Protein AF-A0A2U1SUW2-F1 (afdb_monomer_lite)

Radius of gyration: 13.46 Å; chains: 1; bounding box: 33×25×40 Å

Foldseek 3Di:
DPPPQDPCLLLVVLVQVLVVHDDALVSLVPHGHDDDDPLVVLSVVLSVLNNVRRVCVVVCVVDVVVSVVSNVVSVVSSVSSVVVVVVVVVD

Sequence (91 aa):
MRAVRDVKDIVGLLMRIVDGGETSVEEVEALCFDAEGALGAALNGAYILLLEFAFDREARERDAALDARMRLRLGESLAEAARIAETAGAR

Organism: Methylosinus sporium (NCBI:txid428)

pLDDT: mean 91.18, std 13.88, range [36.97, 98.5]

Structure (mmCIF, N/CA/C/O backbone):
data_AF-A0A2U1SUW2-F1
#
_entry.id   AF-A0A2U1SUW2-F1
#
loop_
_atom_site.group_PDB
_atom_site.id
_atom_site.type_symbol
_atom_site.label_atom_id
_atom_site.label_alt_id
_atom_site.label_comp_id
_atom_site.label_asym_id
_atom_site.label_entity_id
_atom_site.label_seq_id
_atom_site.pdbx_PDB_ins_code
_atom_site.Cartn_x
_atom_site.Cartn_y
_atom_site.Cartn_z
_atom_site.occupancy
_atom_site.B_iso_or_equiv
_atom_site.auth_seq_id
_atom_site.auth_comp_id
_atom_site.auth_asym_id
_atom_site.auth_atom_id
_atom_site.pdbx_PDB_model_num
ATOM 1 N N . MET A 1 1 ? 17.818 -18.603 4.185 1.00 36.97 1 MET A N 1
ATOM 2 C CA . MET A 1 1 ? 17.256 -18.406 2.831 1.00 36.97 1 MET A CA 1
ATOM 3 C C . MET A 1 1 ? 17.004 -16.922 2.658 1.00 36.97 1 MET A C 1
ATOM 5 O O . MET A 1 1 ? 16.363 -16.339 3.519 1.00 36.97 1 MET A O 1
ATOM 9 N N . ARG A 1 2 ? 17.581 -16.291 1.633 1.00 38.75 2 ARG A N 1
AT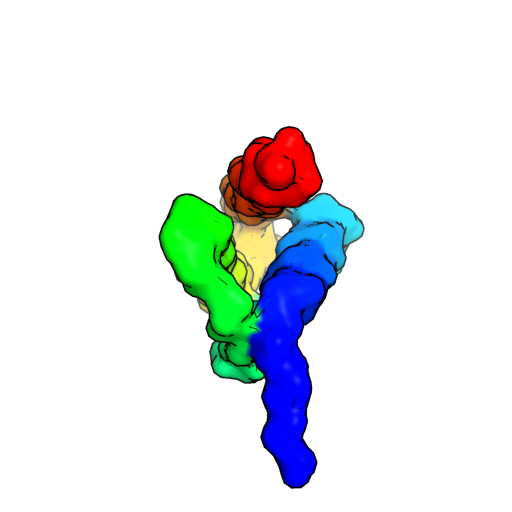OM 10 C CA . ARG A 1 2 ? 17.332 -14.876 1.322 1.00 38.75 2 ARG A CA 1
ATOM 11 C C . ARG A 1 2 ? 15.981 -14.854 0.605 1.00 38.75 2 ARG A C 1
ATOM 13 O O . ARG A 1 2 ? 15.907 -15.412 -0.485 1.00 38.75 2 ARG A O 1
ATOM 20 N N . ALA A 1 3 ? 14.926 -14.356 1.251 1.00 45.56 3 ALA A N 1
ATOM 21 C CA . ALA A 1 3 ? 13.629 -14.206 0.596 1.00 45.56 3 ALA A CA 1
ATOM 22 C C . ALA A 1 3 ? 13.852 -13.402 -0.691 1.00 45.56 3 ALA A C 1
ATOM 24 O O . ALA A 1 3 ? 14.537 -12.373 -0.676 1.00 45.56 3 ALA A O 1
ATOM 25 N N . VAL A 1 4 ? 13.418 -13.961 -1.816 1.00 45.69 4 VAL A N 1
ATOM 26 C CA . VAL A 1 4 ? 13.508 -13.294 -3.111 1.00 45.69 4 VAL A CA 1
ATOM 27 C C . VAL A 1 4 ? 12.618 -12.064 -3.013 1.00 45.69 4 VAL A C 1
ATOM 29 O O . VAL A 1 4 ? 11.450 -12.174 -2.671 1.00 45.69 4 VAL A O 1
ATOM 32 N N . ARG A 1 5 ? 13.239 -10.908 -3.224 1.00 58.75 5 ARG A N 1
ATOM 33 C CA . ARG A 1 5 ? 12.643 -9.577 -3.166 1.00 58.75 5 ARG A CA 1
ATOM 34 C C . ARG A 1 5 ? 11.832 -9.419 -4.439 1.00 58.75 5 ARG A C 1
ATOM 36 O O . ARG A 1 5 ? 12.442 -9.424 -5.509 1.00 58.75 5 ARG A O 1
ATOM 43 N N . ASP A 1 6 ? 10.512 -9.349 -4.362 1.00 76.44 6 ASP A N 1
ATOM 44 C CA . ASP A 1 6 ? 9.692 -9.274 -5.569 1.00 76.44 6 ASP A CA 1
ATOM 45 C C . ASP A 1 6 ? 8.716 -8.101 -5.474 1.00 76.44 6 ASP A C 1
ATOM 47 O O . ASP A 1 6 ? 7.957 -7.952 -4.519 1.00 76.44 6 ASP A O 1
ATOM 51 N N . VAL A 1 7 ? 8.718 -7.269 -6.516 1.00 88.31 7 VAL A N 1
ATOM 52 C CA . VAL A 1 7 ? 7.690 -6.250 -6.766 1.00 88.31 7 VAL A CA 1
ATOM 53 C C . VAL A 1 7 ? 6.285 -6.862 -6.693 1.00 88.31 7 VAL A C 1
ATOM 55 O O . VAL A 1 7 ? 5.333 -6.189 -6.305 1.00 88.31 7 VAL A O 1
ATOM 58 N N . LYS A 1 8 ? 6.142 -8.155 -7.002 1.00 89.0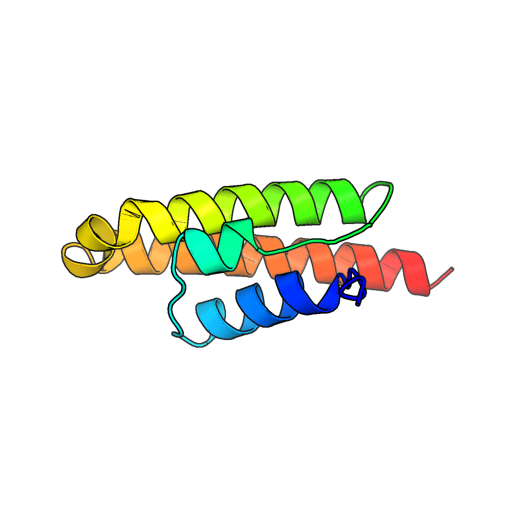0 8 LYS A N 1
ATOM 59 C CA . LYS A 1 8 ? 4.878 -8.882 -6.859 1.00 89.00 8 LYS A CA 1
ATOM 60 C C . LYS A 1 8 ? 4.339 -8.925 -5.436 1.00 89.00 8 LYS A C 1
ATOM 62 O O . LYS A 1 8 ? 3.124 -8.988 -5.303 1.00 89.00 8 LYS A O 1
ATOM 67 N N . ASP A 1 9 ? 5.175 -8.871 -4.403 1.00 92.50 9 ASP A N 1
ATOM 68 C CA . ASP A 1 9 ? 4.694 -8.954 -3.021 1.00 92.50 9 ASP A CA 1
ATOM 69 C C . ASP A 1 9 ? 3.937 -7.679 -2.640 1.00 92.50 9 ASP A C 1
ATOM 71 O O . ASP A 1 9 ? 2.796 -7.739 -2.180 1.00 92.50 9 ASP A O 1
ATOM 75 N N . ILE A 1 10 ? 4.520 -6.510 -2.928 1.00 94.69 10 ILE A N 1
ATOM 76 C CA . ILE A 1 10 ? 3.848 -5.226 -2.698 1.00 94.69 10 ILE A CA 1
ATOM 77 C C . ILE A 1 10 ? 2.624 -5.067 -3.608 1.00 94.69 10 ILE A C 1
ATOM 79 O O . ILE A 1 10 ? 1.567 -4.641 -3.147 1.00 94.69 10 ILE A O 1
ATOM 83 N N . VAL A 1 11 ? 2.718 -5.470 -4.880 1.00 95.00 11 VAL A N 1
ATOM 84 C CA . VAL A 1 11 ? 1.577 -5.438 -5.813 1.00 95.00 11 VAL A CA 1
ATOM 85 C C . VAL A 1 11 ? 0.457 -6.373 -5.349 1.00 95.00 11 VAL A C 1
ATOM 87 O O . VAL A 1 11 ? -0.707 -5.979 -5.345 1.00 95.00 11 VAL A O 1
ATOM 90 N N . GLY A 1 12 ? 0.792 -7.586 -4.913 1.00 95.38 12 GLY A N 1
ATOM 91 C CA . GLY A 1 12 ? -0.165 -8.563 -4.404 1.00 95.38 12 GLY A CA 1
ATOM 92 C C . GLY A 1 12 ? -0.865 -8.074 -3.140 1.00 95.38 12 GLY A C 1
ATOM 93 O O . GLY A 1 12 ? -2.083 -8.212 -3.021 1.00 95.38 12 GLY A O 1
ATOM 94 N N . LEU A 1 13 ? -0.126 -7.427 -2.235 1.00 96.56 13 LEU A N 1
ATOM 95 C CA . LEU A 1 13 ? -0.704 -6.809 -1.047 1.00 96.56 13 LEU A CA 1
ATOM 96 C C . LEU A 1 13 ? -1.677 -5.675 -1.404 1.00 96.56 13 LEU A C 1
ATOM 98 O O . LEU A 1 13 ? -2.788 -5.630 -0.870 1.00 96.56 13 LEU A O 1
ATOM 102 N N . LEU A 1 14 ? -1.298 -4.797 -2.338 1.00 97.19 14 LEU A N 1
ATOM 103 C CA . LEU A 1 14 ? -2.171 -3.728 -2.836 1.00 97.19 14 LEU A CA 1
ATOM 104 C C . LEU A 1 14 ? -3.459 -4.294 -3.441 1.00 97.19 14 LEU A C 1
ATOM 106 O O . LEU A 1 14 ? -4.546 -3.851 -3.076 1.00 97.19 14 LEU A O 1
ATOM 110 N N . MET A 1 15 ? -3.353 -5.300 -4.315 1.00 97.31 15 MET A N 1
ATOM 111 C CA . MET A 1 15 ? -4.514 -5.963 -4.917 1.00 97.31 15 MET A CA 1
ATOM 112 C C . MET A 1 15 ? -5.441 -6.553 -3.850 1.00 97.31 15 MET A C 1
ATOM 114 O O . MET A 1 15 ? -6.650 -6.339 -3.910 1.00 97.31 15 MET A O 1
ATOM 118 N N . ARG A 1 16 ? -4.881 -7.236 -2.843 1.00 97.94 16 ARG A N 1
ATOM 119 C CA . ARG A 1 16 ? -5.653 -7.813 -1.735 1.00 97.94 16 ARG A CA 1
ATOM 120 C C . ARG A 1 16 ? -6.432 -6.745 -0.967 1.00 97.94 16 ARG A C 1
ATOM 122 O O . ARG A 1 16 ? -7.596 -6.961 -0.654 1.00 97.94 16 ARG A O 1
ATOM 129 N N . ILE A 1 17 ? -5.813 -5.606 -0.650 1.00 97.56 17 ILE A N 1
ATOM 130 C CA . ILE A 1 17 ? -6.469 -4.529 0.114 1.00 97.56 17 ILE A CA 1
ATOM 131 C C . ILE A 1 17 ? -7.539 -3.820 -0.722 1.00 97.56 17 ILE A C 1
ATOM 133 O O . ILE A 1 17 ? -8.613 -3.498 -0.207 1.00 97.56 17 ILE A O 1
ATOM 137 N N . VAL A 1 18 ? -7.276 -3.597 -2.010 1.00 96.62 18 VAL A N 1
ATOM 138 C CA . VAL A 1 18 ? -8.264 -3.029 -2.940 1.00 96.62 18 VAL A CA 1
ATOM 139 C C . VAL A 1 18 ? -9.491 -3.941 -3.064 1.00 96.62 18 VAL A C 1
ATOM 141 O O . VAL A 1 18 ? -10.606 -3.434 -3.137 1.00 96.62 18 VAL A O 1
ATOM 144 N N . ASP A 1 19 ? -9.309 -5.261 -2.978 1.00 97.00 19 ASP A N 1
ATOM 145 C CA . ASP A 1 19 ? -10.391 -6.259 -2.958 1.00 97.00 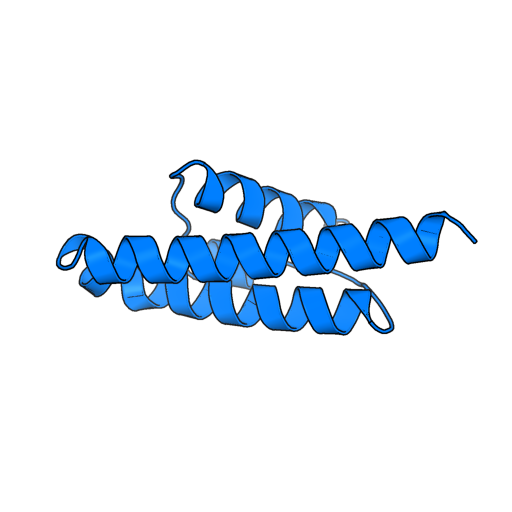19 ASP A CA 1
ATOM 146 C C . ASP A 1 19 ? -11.050 -6.445 -1.570 1.00 97.00 19 ASP A C 1
ATOM 148 O O . ASP A 1 19 ? -11.766 -7.410 -1.316 1.00 97.00 19 ASP A O 1
ATOM 152 N N . GLY A 1 20 ? -10.812 -5.524 -0.630 1.00 96.44 20 GLY A N 1
ATOM 153 C CA . GLY A 1 20 ? -11.435 -5.540 0.699 1.00 96.44 20 GLY A CA 1
ATOM 154 C C . GLY A 1 20 ? -10.665 -6.320 1.769 1.00 96.44 20 GLY A C 1
ATOM 155 O O . GLY A 1 20 ? -11.136 -6.434 2.899 1.00 96.44 20 GLY A O 1
ATOM 156 N N . GLY A 1 21 ? -9.474 -6.830 1.458 1.00 97.25 21 GLY A N 1
ATOM 157 C CA . GLY A 1 21 ? -8.595 -7.459 2.438 1.00 97.25 21 GLY A CA 1
ATOM 158 C C . GLY A 1 21 ? -7.981 -6.473 3.437 1.00 97.25 21 GLY A C 1
ATOM 159 O O . GLY A 1 21 ? -8.058 -5.254 3.285 1.00 97.25 21 GLY A O 1
ATOM 160 N N . GLU A 1 22 ? -7.330 -7.017 4.459 1.00 96.81 22 GLU A N 1
ATOM 161 C CA . GLU A 1 22 ? -6.644 -6.263 5.515 1.00 96.81 22 GLU A CA 1
ATOM 162 C C . GLU A 1 22 ? -5.166 -6.627 5.579 1.00 96.81 22 GLU A C 1
ATOM 164 O O . GLU A 1 22 ? -4.761 -7.623 4.989 1.00 96.81 22 GLU A O 1
ATOM 169 N N . THR A 1 23 ? -4.372 -5.829 6.293 1.00 96.56 23 THR A N 1
ATOM 170 C CA . THR A 1 23 ? -2.937 -6.060 6.522 1.00 96.56 23 THR A CA 1
ATOM 171 C C . THR A 1 23 ? -2.540 -5.620 7.928 1.00 96.56 23 THR A C 1
ATOM 173 O O . THR A 1 23 ? -3.221 -4.788 8.531 1.00 96.56 23 THR A O 1
ATOM 176 N N . SER A 1 24 ? -1.437 -6.158 8.452 1.00 97.19 24 SER A N 1
ATOM 177 C CA . SER A 1 24 ? -0.794 -5.634 9.666 1.00 97.19 24 SER A CA 1
ATOM 17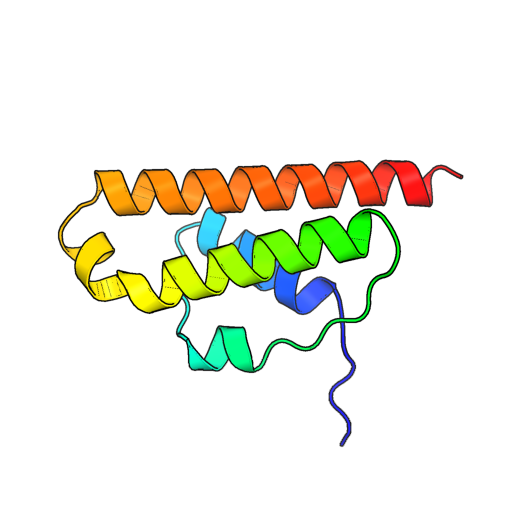8 C C . SER A 1 24 ? 0.414 -4.761 9.327 1.00 97.19 24 SER A C 1
ATOM 180 O O . SER A 1 24 ? 0.892 -4.776 8.190 1.00 97.19 24 SER A O 1
ATOM 182 N N . VAL A 1 25 ? 0.908 -4.000 10.309 1.00 97.19 25 VAL A N 1
ATOM 183 C CA . VAL A 1 25 ? 2.128 -3.192 10.152 1.00 97.19 25 VAL A CA 1
ATOM 184 C C . VAL A 1 25 ? 3.325 -4.105 9.894 1.00 97.19 25 VAL A C 1
ATOM 186 O O . VAL A 1 25 ? 4.098 -3.848 8.980 1.00 97.19 25 VAL A O 1
ATOM 189 N N . GLU A 1 26 ? 3.425 -5.220 10.616 1.00 96.44 26 GLU A N 1
ATOM 190 C CA . GLU A 1 26 ? 4.514 -6.191 10.480 1.00 96.44 26 GLU A CA 1
ATOM 191 C C . GLU A 1 26 ? 4.535 -6.844 9.092 1.00 96.44 26 GLU A C 1
ATOM 193 O O . GLU A 1 26 ? 5.606 -7.092 8.544 1.00 96.44 26 GLU A O 1
ATOM 198 N N . GLU A 1 27 ? 3.364 -7.119 8.507 1.00 95.50 27 GLU A N 1
ATOM 199 C CA . GLU A 1 27 ? 3.262 -7.649 7.142 1.00 95.50 27 GLU A CA 1
ATOM 200 C C . GLU A 1 27 ? 3.772 -6.636 6.109 1.00 95.50 27 GLU A C 1
ATOM 202 O O . GLU A 1 27 ? 4.471 -7.018 5.171 1.00 95.50 27 GLU A O 1
ATOM 207 N N . VAL A 1 28 ? 3.477 -5.346 6.306 1.00 96.06 28 VAL A N 1
ATOM 208 C CA . VAL A 1 28 ? 3.988 -4.274 5.442 1.00 96.06 28 VAL A CA 1
ATOM 209 C C . VAL A 1 28 ? 5.494 -4.099 5.639 1.00 96.06 28 VAL A C 1
ATOM 211 O O . VAL A 1 28 ? 6.223 -4.081 4.657 1.00 96.06 28 VAL A O 1
ATOM 214 N N . GLU A 1 29 ? 5.990 -4.034 6.876 1.00 94.62 29 GLU A N 1
ATOM 215 C CA . GLU A 1 29 ? 7.426 -3.894 7.180 1.00 94.62 29 GLU A CA 1
ATOM 216 C C . GLU A 1 29 ? 8.265 -5.084 6.693 1.00 94.62 29 GLU A C 1
ATOM 218 O O . GLU A 1 29 ? 9.455 -4.939 6.407 1.00 94.62 29 GLU A O 1
ATOM 223 N N . ALA A 1 30 ? 7.653 -6.264 6.572 1.00 93.38 30 ALA A N 1
ATOM 224 C CA . ALA A 1 30 ? 8.292 -7.444 6.004 1.00 93.38 30 ALA A CA 1
ATOM 225 C C . ALA A 1 30 ? 8.452 -7.374 4.475 1.00 93.38 30 ALA A C 1
ATOM 227 O O . ALA A 1 30 ? 9.190 -8.190 3.910 1.00 93.38 30 ALA A O 1
ATOM 228 N N . LEU A 1 31 ? 7.795 -6.424 3.796 1.00 92.31 31 LEU A N 1
ATOM 229 C CA . LEU A 1 31 ? 7.948 -6.249 2.357 1.00 92.31 31 LEU A CA 1
ATOM 230 C C . LEU A 1 31 ? 9.385 -5.866 2.012 1.00 92.31 31 LEU A C 1
ATOM 232 O O . LEU A 1 31 ? 9.970 -4.923 2.541 1.00 92.31 31 LEU A O 1
ATOM 236 N N . CYS A 1 32 ? 9.939 -6.577 1.038 1.00 87.12 32 CYS A N 1
ATOM 237 C CA . CYS A 1 32 ? 11.234 -6.267 0.463 1.00 87.12 32 CYS A CA 1
ATOM 238 C C . CYS A 1 32 ? 11.111 -6.330 -1.056 1.00 87.12 32 CYS A C 1
ATOM 240 O O . CYS A 1 32 ? 10.905 -7.402 -1.619 1.00 87.12 32 CYS A O 1
ATOM 242 N N . PHE A 1 33 ? 11.245 -5.188 -1.722 1.00 86.38 33 PHE A N 1
ATOM 243 C CA . PHE A 1 33 ? 11.183 -5.085 -3.176 1.00 86.38 33 PHE A CA 1
ATOM 244 C C . PHE A 1 33 ? 12.370 -4.275 -3.695 1.00 86.38 33 PHE A C 1
ATOM 246 O O . PHE A 1 33 ? 12.942 -3.453 -2.981 1.00 86.38 33 PHE A O 1
ATOM 253 N N . ASP A 1 34 ? 12.754 -4.545 -4.938 1.00 87.50 34 ASP A N 1
ATOM 254 C CA . ASP A 1 34 ? 13.807 -3.823 -5.643 1.00 87.50 34 ASP A CA 1
ATOM 255 C C . ASP A 1 34 ? 13.245 -3.373 -6.991 1.00 87.50 34 ASP A C 1
ATOM 257 O O . ASP A 1 34 ? 12.836 -4.194 -7.814 1.00 87.50 34 ASP A O 1
ATOM 261 N N . ALA A 1 35 ? 13.130 -2.063 -7.167 1.00 86.38 35 ALA A N 1
ATOM 262 C CA . ALA A 1 35 ? 12.627 -1.443 -8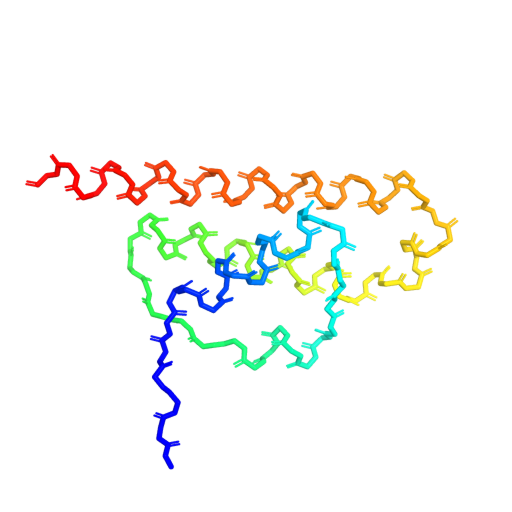.379 1.00 86.38 35 ALA A CA 1
ATOM 263 C C . ALA A 1 35 ? 13.287 -0.078 -8.542 1.00 86.38 35 ALA A C 1
ATOM 265 O O . ALA A 1 35 ? 13.390 0.699 -7.593 1.00 86.38 35 ALA A O 1
ATOM 266 N N . GLU A 1 36 ? 13.703 0.226 -9.766 1.00 88.12 36 GLU A N 1
ATOM 267 C CA . GLU A 1 36 ? 14.407 1.463 -10.084 1.00 88.12 36 GLU A CA 1
ATOM 268 C C . GLU A 1 36 ? 13.524 2.437 -10.876 1.00 88.12 36 GLU A C 1
ATOM 270 O O . GLU A 1 36 ? 12.445 2.103 -11.381 1.00 88.12 36 GLU A O 1
ATOM 275 N N . GLY A 1 37 ? 13.995 3.681 -10.981 1.00 91.81 37 GLY A N 1
ATOM 276 C CA . GLY A 1 37 ? 13.353 4.722 -11.776 1.00 91.81 37 GLY A CA 1
ATOM 277 C C . GLY A 1 37 ? 11.934 5.055 -11.310 1.00 91.81 37 GLY A C 1
ATOM 278 O O . GLY A 1 37 ? 11.634 5.079 -10.116 1.00 91.81 37 GLY A O 1
ATOM 279 N N . ALA A 1 38 ? 11.053 5.334 -12.273 1.00 94.00 38 ALA A N 1
ATOM 280 C CA . ALA A 1 38 ? 9.676 5.738 -11.995 1.00 94.00 38 ALA A CA 1
ATOM 281 C C . ALA A 1 38 ? 8.876 4.647 -11.264 1.00 94.00 38 ALA A C 1
ATOM 283 O O . ALA A 1 38 ? 8.080 4.966 -10.385 1.00 94.00 38 ALA A O 1
ATOM 284 N N . LEU A 1 39 ? 9.121 3.368 -11.580 1.00 93.75 39 LEU A N 1
ATOM 285 C CA . LEU A 1 39 ? 8.426 2.258 -10.929 1.00 93.75 39 LEU A CA 1
ATOM 286 C C . LEU A 1 39 ? 8.842 2.144 -9.459 1.00 93.75 39 LEU A C 1
ATOM 288 O O . LEU A 1 39 ? 7.982 2.038 -8.591 1.00 93.75 39 LEU A O 1
ATOM 292 N N . GLY A 1 40 ? 10.142 2.252 -9.171 1.00 93.81 40 GLY A N 1
ATOM 293 C CA . GLY A 1 40 ? 10.647 2.295 -7.798 1.00 93.81 40 GLY A CA 1
ATOM 294 C C . GLY A 1 40 ? 10.043 3.434 -6.980 1.00 93.81 40 GLY A C 1
ATOM 295 O O . GLY A 1 40 ? 9.595 3.226 -5.855 1.00 93.81 40 GLY A O 1
ATOM 296 N N . ALA A 1 41 ? 9.965 4.635 -7.558 1.00 95.12 41 ALA A N 1
ATOM 297 C CA . ALA A 1 41 ? 9.347 5.784 -6.899 1.00 95.12 41 ALA A CA 1
ATOM 298 C C . ALA A 1 41 ? 7.854 5.557 -6.599 1.00 95.12 41 ALA A C 1
ATOM 300 O O . ALA A 1 41 ? 7.407 5.835 -5.485 1.00 95.12 41 ALA A O 1
ATOM 301 N N . ALA A 1 42 ? 7.097 5.010 -7.556 1.00 96.38 42 ALA A N 1
ATOM 302 C CA . ALA A 1 42 ? 5.680 4.706 -7.371 1.00 96.38 42 ALA A CA 1
ATOM 303 C C . ALA A 1 42 ? 5.452 3.644 -6.282 1.00 96.38 42 ALA A C 1
ATOM 305 O O . ALA A 1 42 ? 4.605 3.833 -5.409 1.00 96.38 42 ALA A O 1
ATOM 306 N N . LEU A 1 43 ? 6.243 2.566 -6.281 1.00 96.00 43 LEU A N 1
ATOM 307 C CA . LEU A 1 43 ? 6.144 1.496 -5.284 1.00 96.00 43 LEU A CA 1
ATOM 308 C C . LEU A 1 43 ? 6.562 1.956 -3.881 1.00 96.00 43 LEU A C 1
ATOM 310 O O . LEU A 1 43 ? 5.923 1.577 -2.905 1.00 96.00 43 LEU A O 1
ATOM 314 N N . ASN A 1 44 ? 7.565 2.831 -3.764 1.00 96.19 44 ASN A N 1
ATOM 315 C CA . ASN A 1 44 ? 7.912 3.457 -2.484 1.00 96.19 44 ASN A CA 1
ATOM 316 C C . ASN A 1 44 ? 6.777 4.345 -1.951 1.00 96.19 44 ASN A C 1
ATOM 318 O O . ASN A 1 44 ? 6.491 4.328 -0.756 1.00 96.19 44 ASN A O 1
ATOM 322 N N . GLY A 1 45 ? 6.097 5.089 -2.829 1.00 97.19 45 GLY A N 1
ATOM 323 C CA . GLY A 1 45 ? 4.892 5.834 -2.458 1.00 97.19 45 GLY A CA 1
ATOM 324 C C . GLY A 1 45 ? 3.776 4.912 -1.960 1.00 97.19 45 GLY A C 1
ATOM 325 O O . GLY A 1 45 ? 3.194 5.163 -0.907 1.00 97.19 45 GLY A O 1
ATOM 326 N N . ALA A 1 46 ? 3.530 3.807 -2.668 1.00 97.50 46 ALA A N 1
ATOM 327 C CA . ALA A 1 46 ? 2.546 2.804 -2.271 1.00 97.50 46 ALA A CA 1
ATOM 328 C C . ALA A 1 46 ? 2.878 2.167 -0.912 1.00 97.50 46 ALA A C 1
ATOM 330 O O . ALA A 1 46 ? 1.992 1.989 -0.082 1.00 97.50 46 ALA A O 1
ATOM 331 N N . TYR A 1 47 ? 4.156 1.874 -0.660 1.00 97.69 47 TYR A N 1
ATOM 332 C CA . TYR A 1 47 ? 4.635 1.332 0.612 1.00 97.69 47 TYR A CA 1
ATOM 333 C C . TYR A 1 47 ? 4.311 2.257 1.794 1.00 97.69 47 TYR A C 1
ATOM 335 O O . TYR A 1 47 ? 3.827 1.800 2.828 1.00 97.69 47 TYR A O 1
ATOM 343 N N . ILE A 1 48 ? 4.506 3.568 1.633 1.00 97.81 48 ILE A N 1
ATOM 344 C CA . ILE A 1 48 ? 4.159 4.550 2.671 1.00 97.81 48 ILE A CA 1
ATOM 345 C C . ILE A 1 48 ? 2.646 4.550 2.930 1.00 97.81 48 ILE A C 1
ATOM 347 O O . ILE A 1 48 ? 2.223 4.516 4.083 1.00 97.81 48 ILE A O 1
ATOM 351 N N . LEU A 1 49 ? 1.826 4.517 1.876 1.00 98.25 49 LEU A N 1
ATOM 352 C CA . LEU A 1 49 ? 0.367 4.441 2.013 1.00 98.25 49 LEU A CA 1
ATOM 353 C C . LEU A 1 49 ? -0.093 3.146 2.696 1.00 98.25 49 LEU A C 1
ATOM 355 O O . LEU A 1 49 ? -1.069 3.160 3.443 1.00 98.25 49 LEU A O 1
ATOM 359 N N . LEU A 1 50 ? 0.594 2.028 2.447 1.00 98.31 50 LEU A N 1
ATOM 360 C CA . LEU A 1 50 ? 0.328 0.752 3.111 1.00 98.31 50 LEU A CA 1
ATOM 361 C C . LEU A 1 50 ? 0.626 0.828 4.609 1.00 98.31 50 LEU A C 1
ATOM 363 O O . LEU A 1 50 ? -0.172 0.335 5.405 1.00 98.31 50 LEU A O 1
ATOM 367 N N . LEU A 1 51 ? 1.728 1.478 4.998 1.00 98.31 51 LEU A N 1
ATOM 368 C CA . LEU A 1 51 ? 2.028 1.735 6.406 1.00 98.31 51 LEU A CA 1
ATOM 369 C C . LEU A 1 51 ? 0.946 2.610 7.044 1.00 98.31 51 LEU A C 1
ATO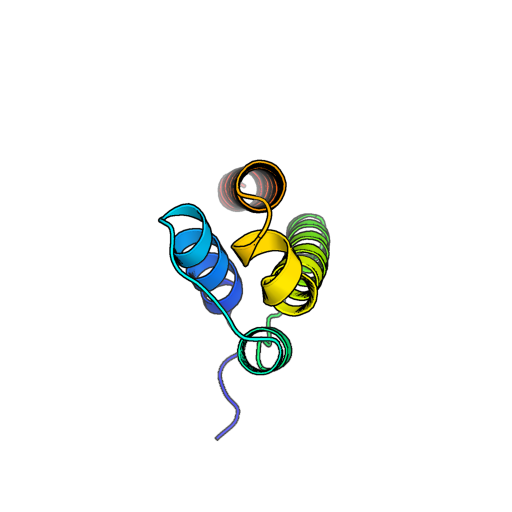M 371 O O . LEU A 1 51 ? 0.421 2.229 8.085 1.00 98.31 51 LEU A O 1
ATOM 375 N N . GLU A 1 52 ? 0.559 3.725 6.412 1.00 98.12 52 GLU A N 1
ATOM 376 C CA . GLU A 1 52 ? -0.549 4.575 6.888 1.00 98.12 52 GLU A CA 1
ATOM 377 C C . GLU A 1 52 ? -1.825 3.742 7.098 1.00 98.12 52 GLU A C 1
ATOM 379 O O . GLU A 1 52 ? -2.433 3.773 8.166 1.00 98.12 52 GLU A O 1
ATOM 384 N N . PHE A 1 53 ? -2.204 2.936 6.103 1.00 98.44 53 PHE A N 1
ATOM 385 C CA . PHE A 1 53 ? -3.384 2.072 6.162 1.00 98.44 53 PHE A CA 1
ATOM 386 C C . PHE A 1 53 ? -3.319 1.042 7.297 1.00 98.44 53 PHE A C 1
ATOM 388 O O . PHE A 1 53 ? -4.333 0.786 7.957 1.00 98.44 53 PHE A O 1
ATOM 395 N N . ALA A 1 54 ? -2.147 0.452 7.533 1.00 98.25 54 ALA A N 1
ATOM 396 C CA . ALA A 1 54 ? -1.932 -0.511 8.604 1.00 98.25 54 ALA A CA 1
ATOM 397 C C . ALA A 1 54 ? -1.967 0.150 9.994 1.00 98.25 54 ALA A C 1
ATOM 399 O O . ALA A 1 54 ? -2.608 -0.382 10.901 1.00 98.25 54 ALA A O 1
ATOM 400 N N . PHE A 1 55 ? -1.335 1.318 10.156 1.00 98.25 55 PHE A N 1
ATOM 401 C CA . PHE A 1 55 ? -1.315 2.068 11.416 1.00 98.25 55 PHE A CA 1
ATOM 402 C C . PHE A 1 55 ? -2.698 2.602 11.801 1.00 98.25 55 PHE A C 1
ATOM 404 O O . PHE A 1 55 ? -3.102 2.486 12.957 1.00 98.25 55 PHE A O 1
ATOM 411 N N . ASP A 1 56 ? -3.463 3.118 10.837 1.00 97.88 56 ASP A N 1
ATOM 412 C CA . ASP A 1 56 ? -4.770 3.734 11.091 1.00 97.88 56 ASP A CA 1
ATOM 413 C C . ASP A 1 56 ? -5.918 2.717 11.200 1.00 97.88 56 ASP A C 1
ATOM 415 O O . ASP A 1 56 ? -7.091 3.096 11.162 1.00 97.88 56 ASP A O 1
ATOM 419 N N . ARG A 1 57 ? -5.623 1.420 11.361 1.00 97.19 57 ARG A N 1
ATOM 420 C CA . ARG A 1 57 ? -6.633 0.350 11.388 1.00 97.19 57 ARG A CA 1
ATOM 421 C C . ARG A 1 57 ? -7.784 0.631 12.350 1.00 97.19 57 ARG A C 1
ATOM 423 O O . ARG A 1 57 ? -8.942 0.572 11.949 1.00 97.19 57 ARG A O 1
ATOM 430 N N . GLU A 1 58 ? -7.489 0.979 13.599 1.00 97.44 58 GLU A N 1
ATOM 431 C CA . GLU A 1 58 ? -8.544 1.267 14.576 1.00 97.44 58 GLU A CA 1
ATOM 432 C C . GLU A 1 58 ? -9.412 2.471 14.180 1.00 97.44 58 GLU A C 1
ATOM 434 O O . GLU A 1 58 ? -10.602 2.522 14.492 1.00 97.44 58 GLU A O 1
ATOM 439 N N . ALA A 1 59 ? -8.823 3.475 13.525 1.00 97.81 59 ALA A N 1
ATOM 440 C CA . ALA A 1 59 ? -9.561 4.633 13.040 1.00 97.81 59 ALA A CA 1
ATOM 441 C C . ALA A 1 59 ? -10.457 4.248 11.856 1.00 97.81 59 ALA A C 1
ATOM 443 O O . ALA A 1 59 ? -11.632 4.614 11.847 1.00 97.81 59 ALA A O 1
ATOM 444 N N . ARG A 1 60 ? -9.940 3.453 10.910 1.00 97.62 60 ARG A N 1
ATOM 445 C CA . ARG A 1 60 ? -10.691 2.916 9.764 1.00 97.62 60 ARG A CA 1
ATOM 446 C C . ARG A 1 60 ? -11.861 2.030 10.191 1.00 97.62 60 ARG A C 1
ATOM 448 O O . ARG A 1 60 ? -12.946 2.154 9.634 1.00 97.62 60 ARG A O 1
ATOM 455 N N . GLU A 1 61 ? -11.686 1.202 11.221 1.00 96.75 61 GLU A N 1
ATOM 456 C CA . GLU A 1 61 ? -12.762 0.363 11.775 1.00 96.75 61 GLU A CA 1
ATOM 457 C C . GLU A 1 61 ? -13.925 1.197 12.349 1.00 96.75 61 GLU A C 1
ATOM 459 O O . GLU A 1 61 ? -15.071 0.744 12.364 1.00 96.75 61 GLU A O 1
ATOM 464 N N . ARG A 1 62 ? -13.651 2.429 12.800 1.00 97.94 62 ARG A N 1
ATOM 465 C CA . ARG A 1 62 ? -14.652 3.355 13.359 1.00 97.94 62 ARG A CA 1
ATOM 466 C C . ARG A 1 62 ? -15.198 4.364 12.343 1.00 97.94 62 ARG A C 1
ATOM 468 O O . ARG A 1 62 ? -16.247 4.954 12.595 1.00 97.94 62 ARG A O 1
ATOM 475 N N . ASP A 1 63 ? -14.514 4.565 11.219 1.00 98.25 63 ASP A N 1
ATOM 476 C CA . ASP A 1 63 ? -14.887 5.503 10.159 1.00 98.25 63 ASP A CA 1
ATOM 477 C C . ASP A 1 63 ? -14.787 4.831 8.779 1.00 98.25 63 ASP A C 1
ATOM 479 O O . ASP A 1 63 ? -13.739 4.812 8.128 1.00 98.25 63 ASP A O 1
ATOM 483 N N . ALA A 1 64 ? -15.928 4.336 8.293 1.00 97.19 64 ALA A N 1
ATOM 484 C CA . ALA A 1 64 ? -16.033 3.705 6.979 1.00 97.19 64 ALA A CA 1
ATOM 485 C C . ALA A 1 64 ? -15.672 4.651 5.816 1.00 97.19 64 ALA A C 1
ATOM 487 O O . ALA A 1 64 ? -15.224 4.194 4.765 1.00 97.19 64 ALA A O 1
ATOM 488 N N . ALA A 1 65 ? -15.843 5.969 5.976 1.00 98.31 65 ALA A N 1
ATOM 489 C CA . ALA A 1 65 ? -15.454 6.929 4.948 1.00 98.31 65 ALA A CA 1
ATOM 490 C C . ALA A 1 65 ? -13.935 7.135 4.924 1.00 98.31 65 ALA A C 1
ATOM 492 O O . ALA A 1 65 ? -13.360 7.360 3.857 1.00 98.31 65 ALA A O 1
ATOM 493 N N . LEU A 1 66 ? -13.263 7.083 6.079 1.00 98.25 66 LEU A N 1
ATOM 494 C CA . LEU A 1 66 ? -11.801 7.028 6.142 1.00 98.25 66 LEU A CA 1
ATOM 495 C C . LEU A 1 66 ? -11.277 5.755 5.471 1.00 98.25 66 LEU A C 1
ATOM 497 O O . LEU A 1 66 ? -10.439 5.866 4.577 1.00 98.25 66 LEU A O 1
ATOM 501 N N . ASP A 1 67 ? -11.821 4.586 5.823 1.00 98.38 67 ASP A N 1
ATOM 502 C CA . ASP A 1 67 ? -11.424 3.308 5.218 1.00 98.38 67 ASP A CA 1
ATOM 503 C C . ASP A 1 67 ? -11.549 3.341 3.687 1.00 98.38 67 ASP A C 1
ATOM 505 O O . ASP A 1 67 ? -10.572 3.107 2.971 1.00 98.38 67 ASP A O 1
ATOM 509 N N . ALA A 1 68 ? -12.711 3.761 3.177 1.00 98.25 68 ALA A N 1
ATOM 510 C CA . ALA A 1 68 ? -12.956 3.868 1.742 1.00 98.25 68 ALA A CA 1
ATOM 511 C C . ALA A 1 68 ? -11.978 4.828 1.040 1.00 98.25 68 ALA A C 1
ATOM 513 O O . ALA A 1 68 ? -11.471 4.515 -0.038 1.00 98.25 68 ALA A O 1
ATOM 514 N N . ARG A 1 69 ? -11.670 5.984 1.647 1.00 98.50 69 ARG A N 1
ATOM 515 C CA . ARG A 1 69 ? -10.708 6.951 1.087 1.00 98.50 69 ARG A CA 1
ATOM 516 C C . ARG A 1 69 ? -9.294 6.386 1.031 1.00 98.50 69 ARG A C 1
ATOM 518 O O . ARG A 1 69 ? -8.596 6.608 0.045 1.00 98.50 69 ARG A O 1
ATOM 525 N N . MET A 1 70 ? -8.861 5.664 2.060 1.00 98.50 70 MET A N 1
ATOM 526 C CA . MET A 1 70 ? -7.521 5.077 2.082 1.00 98.50 70 MET A CA 1
ATOM 527 C C . MET A 1 70 ? -7.395 3.924 1.081 1.00 98.50 70 MET A C 1
ATOM 529 O O . MET A 1 70 ? -6.411 3.877 0.344 1.00 98.50 70 MET A O 1
ATOM 533 N N . ARG A 1 71 ? -8.414 3.059 0.964 1.00 98.50 71 ARG A N 1
ATOM 534 C CA . ARG A 1 71 ? -8.457 2.019 -0.081 1.00 98.50 71 ARG A CA 1
ATOM 535 C C . ARG A 1 71 ? -8.444 2.612 -1.485 1.00 98.50 71 ARG A C 1
ATOM 537 O O . ARG A 1 71 ? -7.730 2.104 -2.345 1.00 98.50 71 ARG A O 1
ATOM 544 N N . LEU A 1 72 ? -9.174 3.707 -1.711 1.00 98.38 72 LEU A N 1
ATOM 545 C CA . LEU A 1 72 ? -9.152 4.416 -2.991 1.00 98.38 72 LEU A CA 1
ATOM 546 C C . LEU A 1 72 ? -7.745 4.935 -3.320 1.00 98.38 72 LEU A C 1
ATOM 548 O O . LEU A 1 72 ? -7.254 4.662 -4.411 1.00 98.38 72 LEU A O 1
ATOM 552 N N . ARG A 1 73 ? -7.062 5.594 -2.370 1.00 98.38 73 ARG A N 1
ATOM 553 C CA . ARG A 1 73 ? -5.672 6.067 -2.549 1.00 98.38 73 ARG A CA 1
ATOM 554 C C . ARG A 1 73 ? -4.709 4.920 -2.882 1.00 98.38 73 ARG A C 1
ATOM 556 O O . ARG A 1 73 ? -3.851 5.070 -3.749 1.00 98.38 73 ARG A O 1
ATOM 563 N N . LEU A 1 74 ? -4.852 3.768 -2.220 1.00 98.44 74 LEU A N 1
ATOM 564 C CA . LEU A 1 74 ? -4.061 2.568 -2.525 1.00 98.44 74 LEU A CA 1
ATOM 565 C C . LEU A 1 74 ? -4.360 2.031 -3.934 1.00 98.44 74 LEU A C 1
ATOM 567 O O . LEU A 1 74 ? -3.434 1.670 -4.658 1.00 98.44 74 LEU A O 1
ATOM 571 N N . GLY A 1 75 ? -5.628 2.035 -4.351 1.00 98.31 75 GLY A N 1
ATOM 572 C CA . GLY A 1 75 ? -6.041 1.656 -5.705 1.00 98.31 75 GLY A CA 1
ATOM 573 C C . GLY A 1 75 ? -5.491 2.587 -6.788 1.00 98.31 75 GLY A C 1
ATOM 574 O O . GLY A 1 75 ? -4.990 2.117 -7.808 1.00 98.31 75 GLY A O 1
ATOM 575 N N . GLU A 1 76 ? -5.510 3.900 -6.555 1.00 98.38 76 GLU A N 1
ATOM 576 C CA . GLU A 1 76 ? -4.893 4.894 -7.444 1.00 98.38 76 GLU A CA 1
ATOM 577 C C . GLU A 1 76 ? -3.380 4.671 -7.568 1.00 98.38 76 GLU A C 1
ATOM 579 O O . GLU A 1 76 ? -2.829 4.720 -8.670 1.00 98.38 76 GLU A O 1
ATOM 584 N N . SER A 1 77 ? -2.713 4.363 -6.452 1.00 97.62 77 SER A N 1
ATOM 585 C CA . SER A 1 77 ? -1.281 4.062 -6.431 1.00 97.62 77 SER A CA 1
ATOM 586 C C . SER A 1 77 ? -0.942 2.773 -7.191 1.00 97.62 77 SER A C 1
ATOM 588 O O . SER A 1 77 ? 0.010 2.755 -7.974 1.00 97.62 77 SER A O 1
ATOM 590 N N . LEU A 1 78 ? -1.756 1.722 -7.040 1.00 97.25 78 LEU A N 1
ATOM 591 C CA . LEU A 1 78 ? -1.631 0.483 -7.811 1.00 97.25 78 LEU A CA 1
ATOM 592 C C . LEU A 1 78 ? -1.809 0.735 -9.318 1.00 97.25 78 LEU A C 1
ATOM 594 O O . LEU A 1 78 ? -1.026 0.232 -10.125 1.00 97.25 78 LEU A O 1
ATOM 598 N N . ALA A 1 79 ? -2.802 1.541 -9.701 1.00 97.31 79 ALA A N 1
ATOM 599 C CA . ALA A 1 79 ? -3.050 1.888 -11.097 1.00 97.31 79 ALA A CA 1
ATOM 600 C C . ALA A 1 79 ? -1.900 2.705 -11.718 1.00 97.31 79 ALA A C 1
ATOM 602 O O . ALA A 1 79 ? -1.543 2.483 -12.876 1.00 97.31 79 ALA A O 1
ATOM 603 N N . GLU A 1 80 ? -1.292 3.629 -10.966 1.00 96.62 80 GLU A N 1
ATOM 604 C CA . GLU A 1 80 ? -0.087 4.354 -11.400 1.00 96.62 80 GLU A CA 1
ATOM 605 C C . GLU A 1 80 ? 1.088 3.395 -11.628 1.00 96.62 80 GLU A C 1
ATOM 607 O O . GLU A 1 80 ? 1.705 3.426 -12.695 1.00 96.62 80 GLU A O 1
ATOM 612 N N . ALA A 1 81 ? 1.365 2.504 -10.670 1.00 94.62 81 ALA A N 1
ATOM 613 C CA . ALA A 1 81 ? 2.442 1.525 -10.793 1.00 94.62 81 ALA A CA 1
ATOM 614 C C . ALA A 1 81 ? 2.246 0.604 -12.012 1.00 94.62 81 ALA A C 1
ATOM 616 O O . ALA A 1 81 ? 3.199 0.365 -12.758 1.00 94.62 81 ALA A O 1
ATOM 617 N N . ALA A 1 82 ? 1.012 0.150 -12.263 1.00 94.31 82 ALA A N 1
ATOM 618 C CA . ALA A 1 82 ? 0.670 -0.649 -13.439 1.00 94.31 82 ALA A CA 1
ATOM 619 C C . ALA A 1 82 ? 0.933 0.111 -14.752 1.00 94.31 82 ALA A C 1
ATOM 621 O O . ALA A 1 82 ? 1.632 -0.403 -15.625 1.00 94.31 82 ALA A O 1
ATOM 622 N N . ARG A 1 83 ? 0.475 1.369 -14.868 1.00 95.69 83 ARG A N 1
ATOM 623 C CA . ARG A 1 83 ? 0.719 2.204 -16.062 1.00 95.69 83 ARG A CA 1
ATOM 624 C C . ARG A 1 83 ? 2.205 2.417 -16.348 1.00 95.69 83 ARG A C 1
ATOM 626 O O . ARG A 1 83 ? 2.628 2.376 -17.508 1.00 95.69 83 ARG A O 1
ATOM 633 N N . ILE A 1 84 ? 3.008 2.653 -15.309 1.00 94.06 84 ILE A N 1
ATOM 634 C CA . ILE A 1 84 ? 4.462 2.802 -15.452 1.00 94.06 84 ILE A CA 1
ATOM 635 C C . ILE A 1 84 ? 5.084 1.492 -15.946 1.00 94.06 84 ILE A C 1
ATOM 637 O O . ILE A 1 84 ? 5.900 1.517 -16.870 1.00 94.06 84 ILE A O 1
ATOM 641 N N . ALA A 1 85 ? 4.695 0.357 -15.358 1.00 89.12 85 ALA A N 1
ATOM 642 C CA . ALA A 1 85 ? 5.220 -0.955 -15.725 1.00 89.12 85 ALA A CA 1
ATOM 643 C C . ALA A 1 85 ? 4.886 -1.328 -17.180 1.00 89.12 85 ALA A C 1
ATOM 645 O O . ALA A 1 85 ? 5.769 -1.770 -17.915 1.00 89.12 85 ALA A O 1
ATOM 646 N N . GLU A 1 86 ? 3.652 -1.080 -17.626 1.00 89.62 86 GLU A N 1
ATOM 647 C CA . GLU A 1 86 ? 3.228 -1.282 -19.018 1.00 89.62 86 GLU A CA 1
ATOM 648 C C . GLU A 1 86 ? 4.059 -0.437 -19.991 1.00 89.62 86 GLU A C 1
ATOM 650 O O . GLU A 1 86 ? 4.550 -0.935 -21.004 1.00 89.62 86 GLU A O 1
ATOM 655 N N . THR A 1 87 ? 4.286 0.835 -19.655 1.00 86.12 87 THR A N 1
ATOM 656 C CA . THR A 1 87 ? 5.063 1.754 -20.499 1.00 86.12 87 THR A CA 1
ATOM 657 C C . THR A 1 87 ? 6.546 1.369 -20.561 1.00 86.12 87 THR A C 1
ATOM 659 O O . THR A 1 87 ? 7.196 1.565 -21.589 1.00 86.12 87 THR A O 1
ATOM 662 N N . ALA A 1 88 ? 7.095 0.822 -19.474 1.00 77.75 88 ALA A N 1
ATOM 663 C CA . ALA A 1 88 ? 8.472 0.341 -19.419 1.00 77.75 88 ALA A CA 1
ATOM 664 C C . ALA A 1 88 ? 8.668 -0.977 -20.187 1.00 77.75 88 ALA A C 1
ATOM 666 O O . ALA A 1 88 ? 9.708 -1.146 -20.815 1.00 77.75 88 ALA A O 1
ATOM 667 N N . GLY A 1 89 ? 7.681 -1.881 -20.161 1.00 67.88 89 GLY A N 1
ATOM 668 C CA . GLY A 1 89 ? 7.718 -3.166 -20.872 1.00 67.88 89 GLY A CA 1
ATOM 669 C C . GLY A 1 89 ? 7.382 -3.087 -22.367 1.00 67.88 89 GLY A C 1
ATOM 670 O O . GLY A 1 89 ? 7.646 -4.035 -23.099 1.00 67.88 89 GLY A O 1
ATOM 671 N N . ALA A 1 90 ? 6.809 -1.972 -22.829 1.00 55.72 90 ALA A N 1
ATOM 672 C CA . ALA A 1 90 ? 6.527 -1.708 -24.244 1.00 55.72 90 ALA A CA 1
ATOM 673 C C . ALA A 1 90 ? 7.735 -1.152 -25.036 1.00 55.72 90 ALA A C 1
ATOM 675 O O . ALA A 1 90 ? 7.583 -0.808 -26.211 1.00 55.72 90 ALA A O 1
ATOM 676 N N . ARG A 1 91 ? 8.907 -1.026 -24.400 1.00 47.47 91 ARG A N 1
ATOM 677 C CA . ARG A 1 91 ? 10.183 -0.620 -25.014 1.00 47.47 91 ARG A CA 1
ATOM 678 C C . ARG A 1 91 ? 11.085 -1.823 -25.238 1.00 47.47 91 ARG A C 1
ATOM 680 O O . ARG A 1 91 ? 11.811 -1.791 -26.255 1.00 47.47 91 ARG A O 1
#

Secondary structure (DSSP, 8-state):
------HHHHHHHHHHHHTT----HHHHHT------HHHHHHHHHHHHHHHHHHHTHHHHHH-HHHHHHHHHHHHHHHHHHHHHHHHHHT-